Protein AF-A0A1B3MTB6-F1 (afdb_monomer_lite)

Foldseek 3Di:
DPPDDALVNQVVVLVVLVVVLVVLVPDDDPDPVSVVVSVVSVVVSVVSNVCSVVVHD

Radius of gyration: 13.77 Å; chains: 1; bounding box: 39×23×31 Å

Secondary structure (DSSP, 8-state):
------HHHHHHHHHHHHHHHHHHTSS----HHHHHHHHHHHHHHHHHHHHHHTT--

Structure (mmCIF, N/CA/C/O backbone):
data_AF-A0A1B3MTB6-F1
#
_entry.id   AF-A0A1B3MTB6-F1
#
loop_
_atom_site.group_PDB
_atom_site.id
_atom_site.type_symbol
_atom_site.label_atom_id
_atom_site.label_alt_id
_atom_site.label_comp_id
_atom_site.label_asym_id
_atom_site.label_entity_id
_atom_site.label_seq_id
_atom_site.pdbx_PDB_ins_code
_atom_site.Cartn_x
_atom_site.Cartn_y
_atom_site.Cartn_z
_atom_site.occupancy
_atom_site.B_iso_or_equiv
_atom_site.auth_seq_id
_atom_site.auth_comp_id
_atom_site.auth_asym_id
_atom_site.auth_atom_id
_atom_site.pdbx_PDB_model_num
ATOM 1 N N . MET A 1 1 ? -23.930 13.426 3.237 1.00 41.59 1 MET A N 1
ATOM 2 C CA . MET A 1 1 ? -23.150 12.731 4.286 1.00 41.59 1 MET A CA 1
ATOM 3 C C . MET A 1 1 ? -22.031 11.960 3.607 1.00 41.59 1 MET A C 1
ATOM 5 O O . MET A 1 1 ? -22.330 11.034 2.870 1.00 41.59 1 MET A O 1
ATOM 9 N N . GLN A 1 2 ? -20.770 12.357 3.782 1.00 51.59 2 GLN A N 1
ATOM 10 C CA . GLN A 1 2 ? -19.643 11.517 3.364 1.00 51.59 2 GLN A CA 1
ATOM 11 C C . GLN A 1 2 ? -19.515 10.392 4.395 1.00 51.59 2 GLN A C 1
ATOM 13 O O . GLN A 1 2 ? -19.202 10.660 5.555 1.00 51.59 2 GLN A O 1
ATOM 18 N N . GLN A 1 3 ?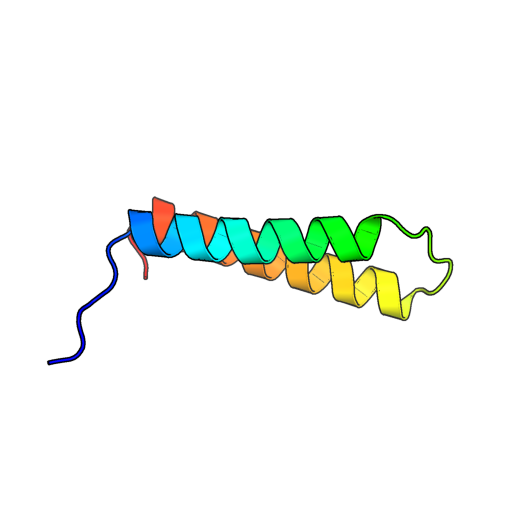 -19.840 9.156 4.011 1.00 65.44 3 GLN A N 1
ATOM 19 C CA . GLN A 1 3 ? -19.600 8.003 4.874 1.00 65.44 3 GLN A CA 1
ATOM 20 C C . GLN A 1 3 ? -18.092 7.863 5.070 1.00 65.44 3 GLN A C 1
ATOM 22 O O . GLN A 1 3 ? -17.328 7.716 4.116 1.00 65.44 3 GLN A O 1
ATOM 27 N N . ARG A 1 4 ? -17.659 7.978 6.322 1.00 77.19 4 ARG A N 1
ATOM 28 C CA . ARG A 1 4 ? -16.265 7.798 6.700 1.00 77.19 4 ARG A CA 1
ATOM 29 C C . ARG A 1 4 ? -15.981 6.298 6.685 1.00 77.19 4 ARG A C 1
ATOM 31 O O . ARG A 1 4 ? -16.571 5.567 7.473 1.00 77.19 4 ARG A O 1
ATOM 38 N N . LEU A 1 5 ? -15.116 5.869 5.767 1.00 83.19 5 LEU A N 1
ATOM 39 C CA . LEU A 1 5 ? -14.680 4.477 5.647 1.00 83.19 5 LEU A CA 1
ATOM 40 C C . LEU A 1 5 ? -14.132 3.973 6.986 1.00 83.19 5 LEU A C 1
ATOM 42 O O . LEU A 1 5 ? -13.372 4.683 7.658 1.00 83.19 5 LEU A O 1
ATOM 46 N N . SER A 1 6 ? -14.501 2.750 7.355 1.00 93.06 6 SER A N 1
ATOM 47 C CA . SER A 1 6 ? -13.927 2.082 8.514 1.00 93.06 6 SER A CA 1
ATOM 48 C C . SER A 1 6 ? -12.442 1.764 8.269 1.00 93.06 6 SER A C 1
ATOM 50 O O . SER A 1 6 ? -11.974 1.748 7.123 1.00 93.06 6 SER A O 1
ATOM 52 N N . PRO A 1 7 ? -11.656 1.497 9.327 1.00 93.88 7 PRO A N 1
ATOM 53 C CA . PRO A 1 7 ? -10.298 0.988 9.162 1.00 93.88 7 PRO A CA 1
ATOM 54 C C . PRO A 1 7 ? -10.237 -0.284 8.302 1.00 93.88 7 PRO A C 1
ATOM 56 O O . PRO A 1 7 ? -9.308 -0.420 7.511 1.00 93.88 7 PRO A O 1
ATOM 59 N N . ALA A 1 8 ? -11.234 -1.170 8.406 1.00 94.69 8 ALA A N 1
ATOM 60 C CA . ALA A 1 8 ? -11.311 -2.393 7.610 1.00 94.69 8 ALA A CA 1
ATOM 61 C C . ALA A 1 8 ? -11.472 -2.085 6.113 1.00 94.69 8 ALA A C 1
ATOM 63 O O . ALA A 1 8 ? -10.645 -2.530 5.323 1.00 94.69 8 ALA A O 1
ATOM 64 N N . ASP A 1 9 ? -12.421 -1.218 5.738 1.00 95.25 9 ASP A N 1
ATOM 65 C CA . ASP A 1 9 ? -12.643 -0.828 4.331 1.00 95.25 9 ASP A CA 1
ATOM 66 C C . ASP A 1 9 ? -11.381 -0.211 3.701 1.00 95.25 9 ASP A C 1
ATOM 68 O O . ASP A 1 9 ? -11.092 -0.341 2.510 1.00 95.25 9 ASP A O 1
ATOM 72 N N . ARG A 1 10 ? -10.587 0.489 4.516 1.00 94.50 10 ARG A N 1
ATOM 73 C CA . ARG A 1 10 ? -9.323 1.087 4.076 1.00 94.50 10 ARG A CA 1
ATOM 74 C C . ARG A 1 10 ? -8.224 0.059 3.880 1.00 94.50 10 ARG A C 1
ATOM 76 O O . ARG A 1 10 ? -7.463 0.194 2.925 1.00 94.50 10 ARG A O 1
ATOM 83 N N . ILE A 1 11 ? -8.142 -0.945 4.752 1.00 96.50 11 ILE A N 1
ATOM 84 C CA . ILE A 1 11 ? -7.245 -2.085 4.550 1.00 96.50 11 ILE A CA 1
ATOM 85 C C . ILE A 1 11 ? -7.644 -2.852 3.290 1.00 96.50 11 ILE A C 1
ATOM 87 O O . ILE A 1 11 ? -6.765 -3.177 2.499 1.00 96.50 11 ILE A O 1
ATOM 91 N N . GLU A 1 12 ? -8.936 -3.077 3.052 1.00 96.75 12 GLU A N 1
ATOM 92 C CA . GLU A 1 12 ? -9.414 -3.742 1.833 1.00 96.75 12 GLU A CA 1
ATOM 93 C C . GLU A 1 12 ? -9.000 -2.981 0.571 1.00 96.75 12 GLU A C 1
ATOM 95 O O . GLU A 1 12 ? -8.477 -3.573 -0.374 1.00 96.75 12 GLU A O 1
ATOM 100 N N . ARG A 1 13 ? -9.124 -1.649 0.580 1.00 95.75 13 ARG A N 1
ATOM 101 C CA . ARG A 1 13 ? -8.628 -0.817 -0.523 1.00 95.75 13 ARG A CA 1
ATOM 102 C C . ARG A 1 13 ? -7.114 -0.959 -0.722 1.00 95.75 13 ARG A C 1
ATOM 104 O O . ARG A 1 13 ? -6.666 -1.142 -1.848 1.00 95.75 13 ARG A O 1
ATOM 111 N N . LEU A 1 14 ? -6.331 -0.911 0.358 1.00 97.00 14 LEU A N 1
ATOM 112 C CA . LEU A 1 14 ? -4.870 -1.065 0.299 1.00 97.00 14 LEU A CA 1
ATOM 113 C C . LEU A 1 14 ? -4.443 -2.466 -0.163 1.00 97.00 14 LEU A C 1
ATOM 115 O O . LEU A 1 14 ? -3.415 -2.606 -0.822 1.00 97.00 14 LEU A O 1
ATOM 119 N N . ALA A 1 15 ? -5.231 -3.500 0.135 1.00 97.38 15 ALA A N 1
ATOM 120 C CA . ALA A 1 15 ? -5.011 -4.840 -0.395 1.00 97.38 15 ALA A CA 1
ATOM 121 C C . ALA A 1 15 ? -5.205 -4.8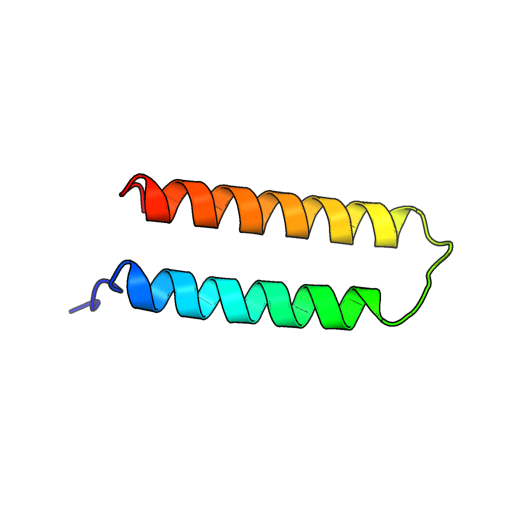82 -1.922 1.00 97.38 15 ALA A C 1
ATOM 123 O O . ALA A 1 15 ? -4.435 -5.549 -2.614 1.00 97.38 15 ALA A O 1
ATOM 124 N N . GLY A 1 16 ? -6.176 -4.130 -2.451 1.00 97.81 16 GLY A N 1
ATOM 125 C CA . GLY A 1 16 ? -6.348 -3.920 -3.891 1.00 97.81 16 GLY A CA 1
ATOM 126 C C . GLY A 1 16 ? -5.133 -3.250 -4.540 1.00 97.81 16 GLY A C 1
ATOM 127 O O . GLY A 1 16 ? -4.614 -3.759 -5.535 1.00 97.81 16 GLY A O 1
ATOM 128 N N . ASP A 1 17 ? -4.623 -2.172 -3.938 1.00 97.31 17 ASP A N 1
ATOM 129 C CA . ASP A 1 17 ? -3.411 -1.483 -4.409 1.00 97.31 17 ASP A CA 1
ATOM 130 C C . ASP A 1 17 ? -2.196 -2.430 -4.418 1.00 97.31 17 ASP A C 1
ATOM 132 O O . ASP A 1 17 ? -1.452 -2.505 -5.398 1.00 97.31 17 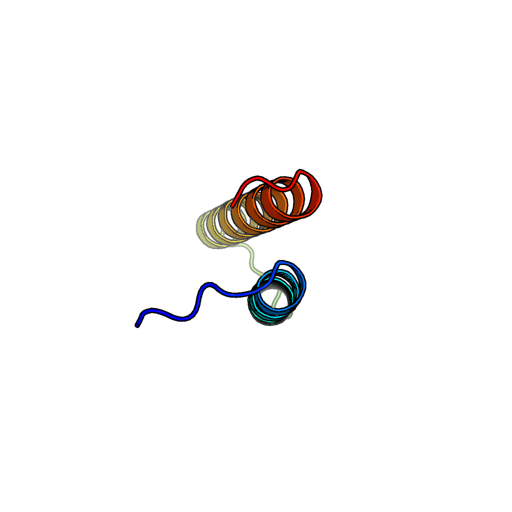ASP A O 1
ATOM 136 N N . LEU A 1 18 ? -2.021 -3.217 -3.350 1.00 97.00 18 LEU A N 1
ATOM 137 C CA . LEU A 1 18 ? -0.940 -4.200 -3.254 1.00 97.00 18 LEU A CA 1
ATOM 138 C C . LEU A 1 18 ? -1.072 -5.303 -4.313 1.00 97.00 18 LEU A C 1
ATOM 140 O O . LEU A 1 18 ? -0.068 -5.758 -4.863 1.00 97.00 18 LEU A O 1
ATOM 144 N N . HIS A 1 19 ? -2.299 -5.723 -4.629 1.00 97.25 19 HIS A N 1
ATOM 145 C CA . HIS A 1 19 ? -2.552 -6.688 -5.693 1.00 97.25 19 HIS A CA 1
ATOM 146 C C . HIS A 1 19 ? -2.160 -6.137 -7.073 1.00 97.25 19 HIS A C 1
ATOM 148 O O . HIS A 1 19 ? -1.523 -6.844 -7.856 1.00 97.25 19 HIS A O 1
ATOM 154 N N . ALA A 1 20 ? -2.479 -4.870 -7.356 1.00 95.25 20 ALA A N 1
ATOM 155 C CA . ALA A 1 20 ? -2.061 -4.202 -8.587 1.00 95.25 20 ALA A CA 1
ATOM 156 C C . ALA A 1 20 ? -0.529 -4.080 -8.677 1.00 95.25 20 ALA A C 1
ATOM 158 O O . ALA A 1 20 ? 0.057 -4.409 -9.708 1.00 95.25 20 ALA A O 1
ATOM 159 N N . LEU A 1 21 ? 0.138 -3.709 -7.579 1.00 95.19 21 LEU A N 1
ATOM 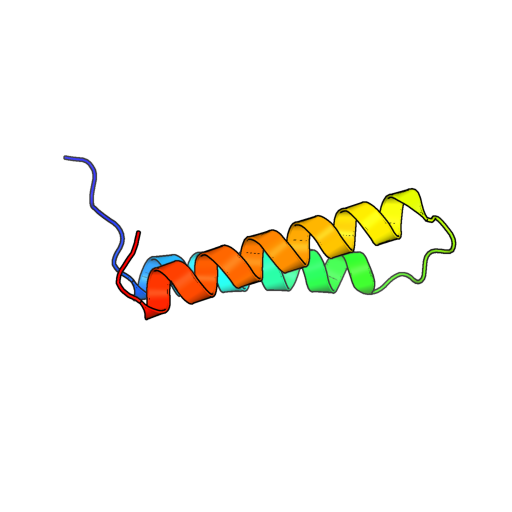160 C CA . LEU A 1 21 ? 1.600 -3.671 -7.514 1.00 95.19 21 LEU A CA 1
ATOM 161 C C . LEU A 1 21 ? 2.221 -5.052 -7.781 1.00 95.19 21 LEU A C 1
ATOM 163 O O . LEU A 1 21 ? 3.182 -5.171 -8.540 1.00 95.19 21 LEU A O 1
ATOM 167 N N . ALA A 1 22 ? 1.649 -6.112 -7.203 1.00 95.50 22 ALA A N 1
ATOM 168 C CA . ALA A 1 22 ? 2.094 -7.479 -7.448 1.00 95.50 22 ALA A CA 1
ATOM 169 C C . ALA A 1 22 ? 1.951 -7.872 -8.927 1.00 95.50 22 ALA A C 1
ATOM 171 O O . ALA A 1 22 ? 2.804 -8.589 -9.450 1.00 95.50 22 ALA A O 1
ATOM 172 N N . PHE A 1 23 ? 0.906 -7.399 -9.614 1.00 93.62 23 PHE A N 1
ATOM 173 C CA . PHE A 1 23 ? 0.747 -7.591 -11.055 1.00 93.62 23 PHE A CA 1
ATOM 174 C C . PHE A 1 23 ? 1.859 -6.887 -11.849 1.00 93.62 23 PHE A C 1
ATOM 176 O O . PHE A 1 23 ? 2.498 -7.524 -12.688 1.00 93.62 23 PHE A O 1
ATOM 183 N N . ASP A 1 24 ? 2.168 -5.631 -11.517 1.00 90.88 24 ASP A N 1
ATOM 184 C CA . ASP A 1 24 ? 3.259 -4.851 -12.121 1.00 90.88 24 ASP A CA 1
ATOM 185 C C . ASP A 1 24 ? 4.639 -5.517 -11.968 1.00 90.88 24 ASP A C 1
ATOM 187 O O . ASP A 1 24 ? 5.528 -5.314 -12.800 1.00 90.88 24 ASP A O 1
ATOM 191 N N . MET A 1 25 ? 4.826 -6.323 -10.922 1.00 93.31 25 MET A N 1
ATOM 192 C CA . MET A 1 25 ? 6.070 -7.046 -10.638 1.00 93.31 25 MET A CA 1
ATOM 193 C C . MET A 1 25 ? 6.186 -8.407 -11.341 1.00 93.31 25 MET A C 1
ATOM 195 O O . MET A 1 25 ? 7.267 -8.994 -11.326 1.00 93.31 25 MET A O 1
ATOM 199 N N . ARG A 1 26 ? 5.116 -8.930 -11.963 1.00 92.19 26 ARG A N 1
ATOM 200 C CA . ARG A 1 26 ? 5.147 -10.251 -12.631 1.00 92.19 26 ARG A CA 1
ATOM 201 C C . ARG A 1 26 ? 6.080 -1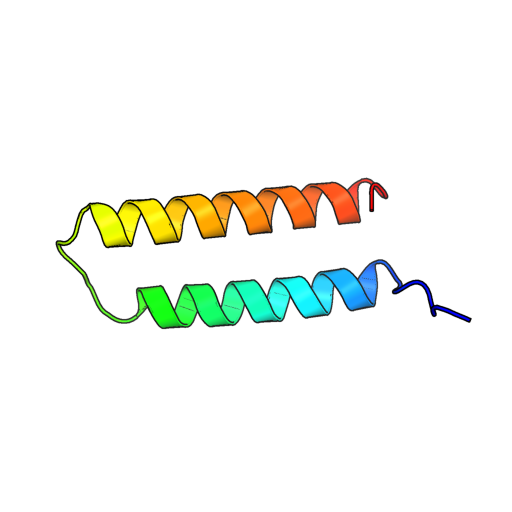0.298 -13.830 1.00 92.19 26 ARG A C 1
ATOM 203 O O . ARG A 1 26 ? 6.584 -11.365 -14.166 1.00 92.19 26 ARG A O 1
ATOM 210 N N . GLU A 1 27 ? 6.287 -9.161 -14.480 1.00 86.12 27 GLU A N 1
ATOM 211 C CA . GLU A 1 27 ? 7.188 -9.051 -15.615 1.00 86.12 27 GLU A CA 1
ATOM 212 C C . GLU A 1 27 ? 8.541 -8.483 -15.160 1.00 86.12 27 GLU A C 1
ATOM 214 O O . GLU A 1 27 ? 8.614 -7.321 -14.738 1.00 86.12 27 GLU A O 1
ATOM 219 N N . PRO A 1 28 ? 9.630 -9.268 -15.250 1.00 80.69 28 PRO A N 1
ATOM 220 C CA . PRO A 1 28 ? 10.962 -8.788 -14.919 1.00 80.69 28 PRO A CA 1
ATOM 221 C C . PRO A 1 28 ? 11.357 -7.622 -15.829 1.00 80.69 28 PRO A C 1
ATOM 223 O O . PRO A 1 28 ? 11.296 -7.716 -17.053 1.00 80.69 28 PRO A O 1
ATOM 226 N N . SER A 1 29 ? 11.822 -6.526 -15.236 1.00 83.00 29 SER A N 1
ATOM 227 C CA . SER A 1 29 ? 12.248 -5.331 -15.964 1.00 83.00 29 SER A CA 1
ATOM 228 C C . SER A 1 29 ? 13.676 -4.952 -15.593 1.00 83.00 29 SER A C 1
ATOM 230 O O . SER A 1 29 ? 14.021 -4.887 -14.418 1.00 83.00 29 SER A O 1
ATOM 232 N N . ARG A 1 30 ? 14.493 -4.617 -16.601 1.00 89.56 30 ARG A N 1
ATOM 233 C CA . ARG A 1 30 ? 15.828 -4.015 -16.413 1.00 89.56 30 ARG A CA 1
ATOM 234 C C . ARG A 1 30 ? 15.795 -2.485 -16.321 1.00 89.56 30 ARG A C 1
ATOM 236 O O . ARG A 1 30 ? 16.833 -1.858 -16.147 1.00 89.56 30 ARG A O 1
ATOM 243 N N . SER A 1 31 ? 14.619 -1.871 -16.464 1.00 93.31 31 SER A N 1
ATOM 244 C CA . SER A 1 31 ? 14.457 -0.423 -16.332 1.00 93.31 31 SER A CA 1
ATOM 245 C C . SER A 1 31 ? 14.552 -0.004 -14.865 1.00 93.31 31 SER A C 1
ATOM 247 O O . SER A 1 31 ? 13.690 -0.360 -14.060 1.00 93.31 31 SER A O 1
ATOM 249 N N . THR A 1 32 ? 15.561 0.808 -14.547 1.00 93.44 32 THR A N 1
ATOM 250 C CA . THR A 1 32 ? 15.741 1.433 -13.228 1.00 93.44 32 THR A CA 1
ATOM 251 C C . THR A 1 32 ? 14.556 2.322 -12.863 1.00 93.44 32 THR A C 1
ATOM 253 O O . THR A 1 32 ? 14.003 2.184 -11.781 1.00 93.44 32 THR A O 1
ATOM 256 N N . LYS A 1 33 ? 14.061 3.129 -13.810 1.00 94.50 33 LYS A N 1
ATOM 257 C CA . LYS A 1 33 ? 12.875 3.979 -13.622 1.00 94.50 33 LYS A CA 1
ATOM 258 C C . LYS A 1 33 ? 11.621 3.180 -13.240 1.00 94.50 33 LYS A C 1
ATOM 260 O O . LYS A 1 33 ? 10.821 3.635 -12.426 1.00 94.50 33 LYS A O 1
ATOM 265 N N . ARG A 1 34 ? 11.425 1.987 -13.823 1.00 92.69 34 ARG A N 1
ATOM 266 C CA . ARG A 1 34 ? 10.310 1.098 -13.440 1.00 92.69 34 ARG A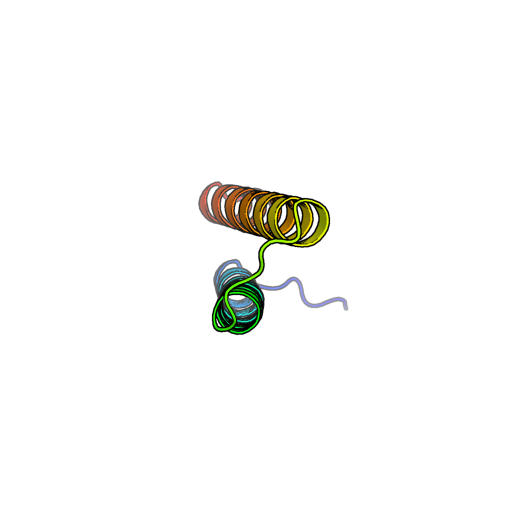 CA 1
ATOM 267 C C . ARG A 1 34 ? 10.501 0.559 -12.023 1.00 92.69 34 ARG A C 1
ATOM 269 O O . ARG A 1 34 ? 9.535 0.543 -11.269 1.00 92.69 34 ARG A O 1
ATOM 276 N N . ALA A 1 35 ? 11.720 0.154 -11.666 1.00 93.56 35 ALA A N 1
ATOM 277 C CA . ALA A 1 35 ? 12.028 -0.322 -10.321 1.00 93.56 35 ALA A CA 1
ATOM 278 C C . ALA A 1 35 ? 11.801 0.769 -9.263 1.00 93.56 35 ALA A C 1
ATOM 280 O O . ALA A 1 35 ? 11.115 0.519 -8.279 1.00 93.56 35 ALA A O 1
ATOM 281 N N . GLU A 1 36 ? 12.285 1.990 -9.502 1.00 96.00 36 GLU A N 1
ATOM 282 C CA . GLU A 1 36 ? 12.072 3.138 -8.612 1.00 96.00 36 GLU A CA 1
ATOM 283 C C . GLU A 1 36 ? 10.583 3.425 -8.408 1.00 96.00 36 GLU A C 1
ATOM 285 O O . GLU A 1 36 ? 10.136 3.560 -7.273 1.00 96.00 36 GLU A O 1
ATOM 290 N N . ARG A 1 37 ? 9.786 3.421 -9.485 1.00 95.00 37 ARG A N 1
ATOM 291 C CA . ARG A 1 37 ? 8.329 3.602 -9.392 1.00 95.00 37 ARG A CA 1
ATOM 292 C C . ARG A 1 37 ? 7.665 2.533 -8.519 1.00 95.00 37 ARG A C 1
ATOM 294 O O . ARG A 1 37 ? 6.826 2.869 -7.690 1.00 95.00 37 ARG A O 1
ATOM 301 N N . ILE A 1 38 ? 8.022 1.261 -8.714 1.00 95.25 38 ILE A N 1
ATOM 302 C CA . ILE A 1 38 ? 7.486 0.134 -7.931 1.00 95.25 38 ILE A CA 1
ATOM 303 C C . ILE A 1 38 ? 7.867 0.280 -6.452 1.00 95.25 38 ILE A C 1
ATOM 305 O O . ILE A 1 38 ? 7.022 0.073 -5.586 1.00 95.25 38 ILE A O 1
ATOM 309 N N . ILE A 1 39 ? 9.111 0.671 -6.159 1.00 96.00 39 ILE A N 1
ATOM 310 C CA . ILE A 1 39 ? 9.585 0.895 -4.787 1.00 96.00 39 ILE A CA 1
ATOM 311 C C . ILE A 1 39 ? 8.803 2.030 -4.127 1.00 96.00 39 ILE A C 1
ATOM 313 O O . ILE A 1 39 ? 8.260 1.833 -3.044 1.00 96.00 39 ILE A O 1
ATOM 317 N N . SER A 1 40 ? 8.679 3.183 -4.790 1.00 97.44 40 SER A N 1
ATOM 318 C CA . SER A 1 40 ? 7.928 4.318 -4.243 1.00 97.44 40 SER A CA 1
ATOM 319 C C . SER A 1 40 ? 6.469 3.961 -3.954 1.00 97.44 40 SER A C 1
ATOM 321 O O . SER A 1 40 ? 5.926 4.359 -2.924 1.00 97.44 40 SER A O 1
ATOM 323 N N . GLU A 1 41 ? 5.836 3.172 -4.824 1.00 97.38 41 GLU A N 1
ATOM 324 C CA . GLU A 1 41 ? 4.461 2.718 -4.614 1.00 97.38 41 GLU A CA 1
ATOM 325 C C . GLU A 1 41 ? 4.351 1.726 -3.445 1.00 97.38 41 GLU A C 1
ATOM 327 O O . GLU A 1 41 ? 3.458 1.848 -2.604 1.00 97.38 41 GLU A O 1
ATOM 332 N N . ALA A 1 42 ? 5.301 0.794 -3.322 1.00 97.62 42 ALA A N 1
ATOM 333 C CA . ALA A 1 42 ? 5.375 -0.120 -2.184 1.00 97.62 42 ALA A CA 1
ATOM 334 C C . ALA A 1 42 ? 5.536 0.634 -0.852 1.00 97.62 42 ALA A C 1
ATOM 336 O O . ALA A 1 42 ? 4.868 0.323 0.138 1.00 97.62 42 ALA A O 1
ATOM 337 N N . GLU A 1 43 ? 6.406 1.645 -0.824 1.00 98.38 43 GLU A N 1
ATOM 338 C CA . GLU A 1 43 ? 6.659 2.475 0.355 1.00 98.38 43 GLU A CA 1
ATOM 339 C C . GLU A 1 43 ? 5.430 3.294 0.756 1.00 98.38 43 GLU A C 1
ATOM 341 O O . GLU A 1 43 ? 5.114 3.370 1.950 1.00 98.38 43 GLU A O 1
ATOM 346 N N . ARG A 1 44 ? 4.706 3.844 -0.230 1.00 98.12 44 ARG A N 1
ATOM 347 C CA . ARG A 1 44 ? 3.427 4.535 -0.022 1.00 98.12 44 ARG A CA 1
ATOM 348 C C . ARG A 1 44 ? 2.410 3.607 0.640 1.00 98.12 44 ARG A C 1
ATOM 350 O O . ARG A 1 44 ? 1.921 3.925 1.724 1.00 98.12 44 ARG A O 1
ATOM 357 N N . ILE A 1 45 ? 2.151 2.440 0.044 1.00 97.81 45 ILE A N 1
ATOM 358 C CA . ILE A 1 45 ? 1.187 1.457 0.567 1.00 97.81 45 ILE A CA 1
ATOM 359 C C . ILE A 1 45 ? 1.577 1.032 1.989 1.00 97.81 45 ILE A C 1
ATOM 361 O O . ILE A 1 45 ? 0.736 1.012 2.889 1.00 97.81 45 ILE A O 1
ATOM 365 N N . ALA A 1 46 ? 2.860 0.753 2.238 1.00 98.12 46 ALA A N 1
ATOM 366 C CA . ALA A 1 46 ? 3.343 0.395 3.570 1.00 98.12 46 ALA A CA 1
ATOM 367 C C . ALA A 1 46 ? 3.146 1.529 4.595 1.00 98.12 46 ALA A C 1
ATOM 369 O O . ALA A 1 46 ? 2.828 1.272 5.761 1.00 98.12 46 ALA A O 1
ATOM 370 N N . GLY A 1 47 ? 3.337 2.785 4.183 1.00 97.94 47 GLY A N 1
ATOM 371 C CA . GLY A 1 47 ? 3.039 3.968 4.989 1.00 97.94 47 GLY A CA 1
ATOM 372 C C . GLY A 1 47 ? 1.568 4.046 5.383 1.00 97.94 47 GLY A C 1
ATOM 373 O O . GLY A 1 47 ? 1.263 4.182 6.571 1.00 97.94 47 GLY A O 1
ATOM 374 N N . ASP A 1 48 ? 0.682 3.875 4.408 1.00 97.31 48 ASP A N 1
ATOM 375 C CA . ASP A 1 48 ? -0.765 3.948 4.594 1.00 97.31 48 ASP A CA 1
ATOM 376 C C . ASP A 1 48 ? -1.281 2.818 5.497 1.00 97.31 48 ASP A C 1
ATOM 378 O O . ASP A 1 48 ? -2.049 3.072 6.427 1.00 97.31 48 ASP A O 1
ATOM 382 N N . VAL A 1 49 ? -0.787 1.585 5.324 1.00 97.38 49 VAL A N 1
ATOM 383 C CA . VAL A 1 49 ? -1.115 0.456 6.215 1.00 97.38 49 VAL A CA 1
ATOM 384 C C . VAL A 1 49 ? -0.724 0.774 7.660 1.00 97.38 49 VAL A C 1
ATOM 386 O O . VAL A 1 49 ? -1.532 0.609 8.577 1.00 97.38 49 VAL A O 1
ATOM 389 N N . ARG A 1 50 ? 0.498 1.282 7.888 1.00 97.50 50 ARG A N 1
ATOM 390 C CA . ARG A 1 50 ? 0.944 1.676 9.237 1.00 97.50 50 ARG A CA 1
ATOM 391 C C . ARG A 1 50 ? 0.062 2.769 9.830 1.00 97.50 50 ARG A C 1
ATOM 393 O O . ARG A 1 50 ? -0.164 2.766 11.040 1.00 97.50 50 ARG A O 1
ATOM 400 N N . ALA A 1 51 ? -0.397 3.710 9.012 1.00 96.94 51 ALA A N 1
ATOM 401 C CA . ALA A 1 51 ? -1.269 4.787 9.450 1.00 96.94 51 ALA A CA 1
ATOM 402 C C . ALA A 1 51 ? -2.619 4.223 9.928 1.00 96.94 51 ALA A C 1
ATOM 404 O O . ALA A 1 51 ? -3.003 4.462 11.076 1.00 96.94 51 ALA A O 1
ATOM 405 N N . VAL A 1 52 ? -3.254 3.360 9.125 1.00 95.50 52 VAL A N 1
ATOM 406 C CA . VAL A 1 52 ? -4.527 2.708 9.473 1.00 95.50 52 VAL A CA 1
ATOM 407 C C . VAL A 1 52 ? -4.412 1.888 10.761 1.00 95.50 52 VAL A C 1
ATOM 409 O O . VAL A 1 52 ? -5.227 2.064 11.665 1.00 95.50 52 VAL A O 1
ATOM 412 N N . VAL A 1 53 ? -3.368 1.063 10.901 1.00 93.94 53 VAL A N 1
ATOM 413 C CA . VAL A 1 53 ? -3.143 0.240 12.107 1.00 93.94 53 VAL A CA 1
ATOM 414 C C . VAL A 1 53 ? -2.932 1.096 13.361 1.00 93.94 53 VAL A C 1
ATOM 416 O O . VAL A 1 53 ? -3.363 0.728 14.449 1.00 93.94 53 VAL A O 1
ATOM 419 N N . ARG A 1 54 ? -2.310 2.273 13.224 1.00 95.81 54 ARG A N 1
ATOM 420 C CA . ARG A 1 54 ? -2.124 3.232 14.328 1.00 95.81 54 ARG A CA 1
ATOM 421 C C . ARG A 1 54 ? -3.371 4.073 14.625 1.00 95.81 54 ARG A C 1
ATOM 423 O O . ARG A 1 54 ? -3.293 4.966 15.467 1.00 95.81 54 ARG A O 1
ATOM 430 N N . GLY A 1 55 ? -4.480 3.853 13.916 1.00 89.94 55 GLY A N 1
ATOM 431 C CA . GLY A 1 55 ? -5.689 4.675 14.015 1.00 89.94 55 GLY A CA 1
ATOM 432 C C . GLY A 1 55 ? -5.520 6.084 13.438 1.00 89.94 55 GLY A C 1
ATOM 433 O O . GLY A 1 55 ? -6.281 6.987 13.778 1.00 89.94 55 GLY A O 1
ATOM 434 N N . ARG A 1 56 ? -4.505 6.296 12.592 1.00 78.88 56 ARG A N 1
ATOM 435 C CA . ARG A 1 56 ? -4.212 7.570 11.932 1.00 78.88 56 ARG A CA 1
ATOM 436 C C . ARG A 1 56 ? -4.666 7.470 10.486 1.00 78.88 56 ARG A C 1
ATOM 438 O O . ARG A 1 56 ? -3.968 6.929 9.639 1.00 78.88 56 ARG A O 1
ATOM 445 N N . GLY A 1 57 ? -5.860 7.971 10.220 1.00 63.53 57 GLY A N 1
ATOM 446 C CA . GLY A 1 57 ? -6.409 8.071 8.877 1.00 63.53 57 GLY A CA 1
ATOM 447 C C . GLY A 1 57 ? -7.787 8.671 8.918 1.00 63.53 57 GLY A C 1
ATOM 448 O O . GLY A 1 57 ? -8.614 8.199 9.732 1.00 63.53 57 GLY A O 1
#

Sequence (57 aa):
MQQRLSPADRIERLAGDLHALAFDMREPSRSTKRAERIISEAERIAGDVRAVVRGRG

pLDDT: mean 91.19, std 11.2, range [41.59, 98.38]